Protein AF-A0A965YMS4-F1 (afdb_monomer_lite)

Secondary structure (DSSP, 8-state):
---PPPP---PPPEEEEEEEEEETTT--EEEEPPPEEEETT-EE-GGGG---BTTEEEEEE--EE--S-TTT-EEEEEEEE--SSSS-SS-GGGEEEEE----TT----S-SEEEEE----

Foldseek 3Di:
DDDDDDDDDDDFPKAWAKEFEAEPVPRHTPDIGDIDIDGQQDKAALVVVDDDDPQKAWDDWDIFGHHPDNVPRYTYTYIAGDDPPPNPSDHCVQWDWDADDDDDPDDDDDDRIDIDGDDDD

Structure (mmCIF, N/CA/C/O backbone):
data_AF-A0A965YMS4-F1
#
_entry.id   AF-A0A965YMS4-F1
#
loop_
_atom_site.group_PDB
_atom_site.id
_atom_site.type_symbol
_atom_site.label_atom_id
_atom_site.label_alt_id
_atom_site.label_comp_id
_atom_site.label_asym_id
_atom_site.label_entity_id
_atom_site.label_seq_id
_atom_site.pdbx_PDB_ins_code
_atom_site.Cartn_x
_atom_site.Cartn_y
_atom_site.Cartn_z
_atom_site.occupancy
_atom_site.B_iso_or_equiv
_atom_site.auth_seq_id
_atom_site.auth_comp_id
_atom_site.auth_asym_id
_atom_site.auth_atom_id
_atom_site.pdbx_PDB_model_num
ATOM 1 N N . MET A 1 1 ? -34.969 22.033 43.015 1.00 54.12 1 MET A N 1
ATOM 2 C CA . MET A 1 1 ? -34.935 21.339 41.708 1.00 54.12 1 MET A CA 1
ATOM 3 C C . MET A 1 1 ? -33.770 20.361 41.726 1.00 54.12 1 MET A C 1
ATOM 5 O O . MET A 1 1 ? -32.659 20.789 42.000 1.00 54.12 1 MET A O 1
ATOM 9 N N . CYS A 1 2 ? -34.013 19.062 41.540 1.00 59.59 2 CYS A N 1
ATOM 10 C CA . CYS A 1 2 ? -32.960 18.042 41.525 1.00 59.59 2 CYS A CA 1
ATOM 11 C C . CYS A 1 2 ? -32.555 17.776 40.070 1.00 59.59 2 CYS A C 1
ATOM 13 O O . CYS A 1 2 ? -33.411 17.455 39.248 1.00 59.59 2 CYS A O 1
ATOM 15 N N . ARG A 1 3 ? -31.270 17.937 39.743 1.00 59.44 3 ARG A N 1
ATOM 16 C CA . ARG A 1 3 ? -30.722 17.611 38.423 1.00 59.44 3 ARG A CA 1
ATOM 17 C C . ARG A 1 3 ? -30.258 16.159 38.464 1.00 59.44 3 ARG A C 1
ATOM 19 O O . ARG A 1 3 ? -29.310 15.844 39.174 1.00 59.44 3 ARG A O 1
ATOM 26 N N . LYS A 1 4 ? -30.938 15.278 37.733 1.00 70.38 4 LYS A N 1
ATOM 27 C CA . LYS A 1 4 ? -30.448 13.920 37.484 1.00 70.38 4 LYS A CA 1
ATOM 28 C C . LYS A 1 4 ? -29.585 13.964 36.229 1.00 70.38 4 LYS A C 1
ATOM 30 O O . LYS A 1 4 ? -30.070 14.342 35.168 1.00 70.38 4 LYS A O 1
ATOM 35 N N . SER A 1 5 ? -28.306 13.644 36.368 1.00 62.84 5 SER A N 1
ATOM 36 C CA . SER A 1 5 ? -27.411 13.409 35.239 1.00 62.84 5 SER A CA 1
ATOM 37 C C . SER A 1 5 ? -27.360 11.914 34.956 1.00 62.84 5 SER A C 1
ATOM 39 O O . SER A 1 5 ? -27.196 11.116 35.878 1.00 62.84 5 SER A O 1
ATOM 41 N N . PHE A 1 6 ? -27.489 11.551 33.687 1.00 67.00 6 PHE A N 1
ATOM 42 C CA . PHE A 1 6 ? -27.199 10.214 33.194 1.00 67.00 6 PHE A CA 1
ATOM 43 C C . PHE A 1 6 ? -25.854 10.295 32.481 1.00 67.00 6 PHE A C 1
ATOM 45 O O . PHE A 1 6 ? -25.690 11.112 31.577 1.00 67.00 6 PHE A O 1
ATOM 52 N N . THR A 1 7 ? -24.894 9.492 32.923 1.00 55.69 7 THR A N 1
ATOM 53 C CA . THR A 1 7 ? -23.608 9.340 32.243 1.00 55.69 7 THR A CA 1
ATOM 54 C C . THR A 1 7 ? -23.701 8.082 31.396 1.00 55.69 7 THR A C 1
ATOM 56 O O . THR A 1 7 ? -23.924 7.003 31.939 1.00 55.69 7 THR A O 1
ATOM 59 N N . ALA A 1 8 ? -23.566 8.223 30.081 1.00 53.25 8 ALA A N 1
ATOM 60 C CA . ALA A 1 8 ? -23.404 7.102 29.166 1.00 53.25 8 ALA A CA 1
ATOM 61 C C . ALA A 1 8 ? -21.934 7.045 28.740 1.00 53.25 8 ALA A C 1
ATOM 63 O O . ALA A 1 8 ? -21.382 8.051 28.296 1.00 53.25 8 ALA A O 1
ATOM 64 N N . SER A 1 9 ? -21.305 5.887 28.910 1.00 66.06 9 SER A N 1
ATOM 65 C CA . SER A 1 9 ? -19.984 5.573 28.370 1.00 66.06 9 SER A CA 1
ATOM 66 C C . SER A 1 9 ? -20.165 4.783 27.078 1.00 66.06 9 SER A C 1
ATOM 68 O O . SER A 1 9 ? -20.909 3.804 27.060 1.00 66.06 9 SER A O 1
ATOM 70 N N . PHE A 1 10 ? -19.503 5.210 26.010 1.00 61.62 10 PHE A N 1
ATOM 71 C CA . PHE A 1 10 ? -19.411 4.472 24.755 1.00 61.62 10 PHE A CA 1
ATOM 72 C C . PHE A 1 10 ? -17.963 4.019 24.573 1.00 61.62 10 PHE A C 1
ATOM 74 O O . PHE A 1 10 ? -17.040 4.818 24.728 1.00 61.62 10 PHE A O 1
ATOM 81 N N . GLU A 1 11 ? -17.772 2.739 24.276 1.00 69.06 11 GLU A N 1
ATOM 82 C CA . GLU A 1 11 ? -16.490 2.202 23.826 1.00 69.06 11 GLU A CA 1
ATOM 83 C C . GLU A 1 11 ? -16.493 2.201 22.297 1.00 69.06 11 GLU A C 1
ATOM 85 O O . GLU A 1 11 ? -17.510 1.889 21.672 1.00 69.06 11 GLU A O 1
ATOM 90 N N . ALA A 1 12 ? -15.379 2.608 21.686 1.00 72.38 12 ALA A N 1
ATOM 91 C CA . ALA A 1 12 ? -15.244 2.519 20.241 1.00 72.38 12 ALA A CA 1
ATOM 92 C C . ALA A 1 12 ? -15.283 1.038 19.845 1.00 72.38 12 ALA A C 1
ATOM 94 O O . ALA A 1 12 ? -14.568 0.226 20.432 1.00 72.38 12 ALA A O 1
ATOM 95 N N . ASN A 1 13 ? -16.122 0.685 18.869 1.00 79.50 13 ASN A N 1
ATOM 96 C CA . ASN A 1 13 ? -16.177 -0.690 18.384 1.00 79.50 13 ASN A CA 1
ATOM 97 C C . ASN A 1 13 ? -14.799 -1.066 17.835 1.00 79.50 13 ASN A C 1
ATOM 99 O O . ASN A 1 13 ? -14.330 -0.453 16.871 1.00 79.50 13 ASN A O 1
ATOM 103 N N . ALA A 1 14 ? -14.168 -2.060 18.463 1.00 87.25 14 ALA A N 1
ATOM 104 C CA . ALA A 1 14 ? -12.931 -2.645 17.974 1.00 87.25 14 ALA A CA 1
ATOM 105 C C . ALA A 1 14 ? -13.180 -3.213 16.574 1.00 87.25 14 ALA A C 1
ATOM 107 O O . ALA A 1 14 ? -14.166 -3.919 16.346 1.00 87.25 14 ALA A O 1
ATOM 108 N N . GLN A 1 15 ? -12.319 -2.851 15.635 1.00 92.56 15 GLN A N 1
ATOM 109 C CA . GLN A 1 15 ? -12.339 -3.306 14.250 1.00 92.56 15 GLN A CA 1
ATOM 110 C C . GLN A 1 15 ? -10.930 -3.743 13.873 1.00 92.56 15 GLN A C 1
ATOM 112 O O . GLN A 1 15 ? -9.965 -3.433 14.569 1.00 92.56 15 GLN A O 1
ATOM 117 N N . THR A 1 16 ? -10.805 -4.444 12.761 1.00 93.19 16 THR A N 1
ATOM 118 C CA . THR A 1 16 ? -9.511 -4.786 12.186 1.00 93.19 16 THR A CA 1
ATOM 119 C C . THR A 1 16 ? -9.452 -4.347 10.735 1.00 93.19 16 THR A C 1
ATOM 121 O O . THR A 1 16 ? -10.482 -4.143 10.087 1.00 93.19 16 THR A O 1
ATOM 124 N N . TYR A 1 17 ? -8.233 -4.168 10.239 1.00 94.56 17 TYR A N 1
ATOM 125 C CA . TYR A 1 17 ? -7.964 -3.962 8.824 1.00 94.56 17 TYR A CA 1
ATOM 126 C C . TYR A 1 17 ? -6.741 -4.770 8.397 1.00 94.56 17 TYR A C 1
ATOM 128 O O . TYR A 1 17 ? -5.886 -5.101 9.219 1.00 94.56 17 TYR A O 1
ATOM 136 N N . ILE A 1 18 ? -6.651 -5.083 7.110 1.00 95.25 18 ILE A N 1
ATOM 137 C CA . ILE A 1 18 ? -5.469 -5.702 6.502 1.00 95.25 18 ILE A CA 1
ATOM 138 C C . ILE A 1 18 ? -4.871 -4.764 5.460 1.00 95.25 18 ILE A C 1
ATOM 140 O O . ILE A 1 18 ? -5.550 -3.893 4.919 1.00 95.25 18 ILE A O 1
ATOM 144 N N . VAL A 1 19 ? -3.592 -4.961 5.160 1.00 95.94 19 VAL A N 1
ATOM 145 C CA . VAL A 1 19 ? -2.902 -4.248 4.081 1.00 95.94 19 VAL A CA 1
ATOM 146 C C . VAL A 1 19 ? -2.554 -5.251 2.993 1.00 95.94 19 VAL A C 1
ATOM 148 O O . VAL A 1 19 ? -1.933 -6.271 3.288 1.00 95.94 19 VAL A O 1
ATOM 151 N N . GLN A 1 20 ? -2.945 -4.974 1.754 1.00 95.81 20 GLN A N 1
ATOM 152 C CA . GLN A 1 20 ? -2.558 -5.743 0.576 1.00 95.81 20 GLN A CA 1
ATOM 153 C C . GLN A 1 20 ? -1.578 -4.938 -0.272 1.00 95.81 20 GLN A C 1
ATOM 155 O O . GLN A 1 20 ? -1.891 -3.837 -0.728 1.00 95.81 20 GLN A O 1
ATOM 160 N N . HIS A 1 21 ? -0.403 -5.513 -0.504 1.00 94.44 21 HIS A N 1
ATOM 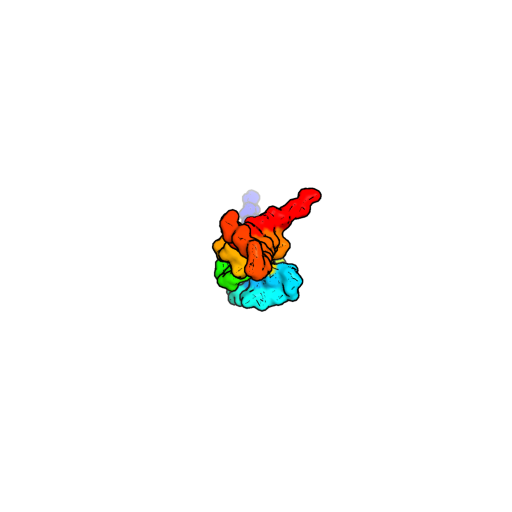161 C CA . HIS A 1 21 ? 0.607 -4.993 -1.416 1.00 94.44 21 HIS A CA 1
ATOM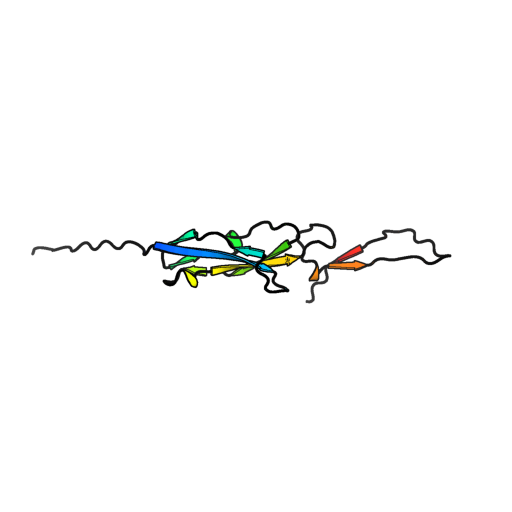 162 C C . HIS A 1 21 ? 0.401 -5.656 -2.777 1.00 94.44 21 HIS A C 1
ATOM 164 O O . HIS A 1 21 ? 0.433 -6.882 -2.878 1.00 94.44 21 HIS A O 1
ATOM 170 N N . ILE A 1 22 ? 0.140 -4.857 -3.807 1.00 94.38 22 ILE A N 1
ATOM 171 C CA . ILE A 1 22 ? -0.338 -5.302 -5.121 1.00 94.38 22 ILE A CA 1
ATOM 172 C C . ILE A 1 22 ? 0.585 -4.744 -6.210 1.00 94.38 22 ILE A C 1
ATOM 174 O O . ILE A 1 22 ? 1.033 -3.604 -6.126 1.00 94.38 22 ILE A O 1
ATOM 178 N N . ASP A 1 23 ? 0.866 -5.540 -7.235 1.00 92.50 23 ASP A N 1
ATOM 179 C CA . ASP A 1 23 ? 1.501 -5.089 -8.476 1.00 92.50 23 ASP A CA 1
ATOM 180 C C . ASP A 1 23 ? 0.456 -4.351 -9.335 1.00 92.50 23 ASP A C 1
ATOM 182 O O . ASP A 1 23 ? -0.557 -4.937 -9.707 1.00 92.50 23 ASP A O 1
ATOM 186 N N . GLU A 1 24 ? 0.672 -3.067 -9.634 1.00 89.31 24 GLU A N 1
ATOM 187 C CA . GLU A 1 24 ? -0.286 -2.230 -10.376 1.00 89.31 24 GLU A CA 1
ATOM 188 C C . GLU A 1 24 ? -0.498 -2.685 -11.826 1.00 89.31 24 GLU A C 1
ATOM 190 O O . GLU A 1 24 ? -1.573 -2.486 -12.387 1.00 89.31 24 GLU A O 1
ATOM 195 N N . ASP A 1 25 ? 0.518 -3.275 -12.455 1.00 85.12 25 ASP A N 1
ATOM 196 C CA . ASP A 1 25 ? 0.447 -3.649 -13.866 1.00 85.12 25 ASP A CA 1
ATOM 197 C C . ASP A 1 25 ? -0.252 -5.003 -14.064 1.00 85.12 25 ASP A C 1
ATOM 199 O O . ASP A 1 25 ? -0.805 -5.267 -15.135 1.00 85.12 25 ASP A O 1
ATOM 203 N N . THR A 1 26 ? -0.217 -5.878 -13.055 1.00 89.69 26 THR A N 1
ATOM 204 C CA . THR A 1 26 ? -0.767 -7.244 -13.134 1.00 89.69 26 THR A CA 1
ATOM 205 C C . THR A 1 26 ? -1.903 -7.534 -12.157 1.00 89.69 26 THR A C 1
ATOM 207 O O . THR A 1 26 ? -2.475 -8.624 -12.220 1.00 89.69 26 THR A O 1
ATOM 210 N N . ASP A 1 27 ? -2.213 -6.603 -11.252 1.00 90.19 27 ASP A N 1
ATOM 211 C CA . ASP A 1 27 ? -3.131 -6.778 -10.117 1.00 90.19 27 ASP A CA 1
ATOM 212 C C . ASP A 1 27 ? -2.780 -7.987 -9.222 1.00 90.19 27 ASP A C 1
ATOM 214 O O . ASP A 1 27 ? -3.611 -8.510 -8.474 1.00 90.19 27 ASP A O 1
ATOM 218 N N . ALA A 1 28 ? -1.533 -8.462 -9.286 1.00 92.38 28 ALA A N 1
ATOM 219 C CA . ALA A 1 28 ? -1.075 -9.595 -8.499 1.00 92.38 28 ALA A CA 1
ATOM 220 C C . ALA A 1 28 ? -0.801 -9.166 -7.053 1.00 92.38 28 ALA A C 1
ATOM 222 O O . ALA A 1 28 ? -0.086 -8.197 -6.803 1.00 92.38 28 ALA A O 1
ATOM 223 N N . VAL A 1 29 ? -1.321 -9.921 -6.084 1.00 93.56 29 VAL A N 1
ATOM 224 C CA . VAL A 1 29 ? -1.011 -9.700 -4.666 1.00 93.56 29 VAL A CA 1
ATOM 225 C C . VAL A 1 29 ? 0.418 -10.171 -4.391 1.00 93.56 29 VAL A C 1
ATOM 227 O O . VAL A 1 29 ? 0.717 -11.361 -4.480 1.00 93.56 29 VAL A O 1
ATOM 230 N N . LEU A 1 30 ? 1.292 -9.224 -4.058 1.00 92.00 30 LEU A N 1
ATOM 231 C CA . LEU A 1 30 ? 2.695 -9.446 -3.711 1.00 92.00 30 LEU A CA 1
ATOM 232 C C . LEU A 1 30 ? 2.835 -9.896 -2.258 1.00 92.00 30 LEU A C 1
ATOM 234 O O . LEU A 1 30 ? 3.547 -10.851 -1.954 1.00 92.00 30 LEU A O 1
ATOM 238 N N . GLU A 1 31 ? 2.143 -9.202 -1.358 1.00 92.75 31 GLU A N 1
ATOM 239 C CA . GLU A 1 31 ? 2.144 -9.490 0.071 1.00 92.75 31 GLU A CA 1
ATOM 240 C C . GLU A 1 31 ? 0.790 -9.106 0.677 1.00 92.75 31 GLU A C 1
ATOM 242 O O . GLU A 1 31 ? 0.083 -8.226 0.187 1.00 92.75 31 GLU A O 1
ATOM 247 N N . THR A 1 32 ? 0.398 -9.781 1.750 1.00 93.75 32 THR A N 1
ATOM 248 C CA . THR A 1 32 ? -0.741 -9.379 2.575 1.00 93.75 32 THR A CA 1
ATOM 249 C C . THR A 1 32 ? -0.294 -9.369 4.025 1.00 93.75 32 THR A C 1
ATOM 251 O O . THR A 1 32 ? 0.307 -10.331 4.501 1.00 93.75 32 THR A O 1
ATOM 254 N N . SER A 1 33 ? -0.559 -8.265 4.713 1.00 91.00 33 SER A N 1
ATOM 255 C CA . SER A 1 33 ? -0.254 -8.106 6.129 1.00 91.00 33 SER A CA 1
ATOM 256 C C . SER A 1 33 ? -1.237 -8.892 6.995 1.00 91.00 33 SER A C 1
ATOM 258 O O . SER A 1 33 ? -2.361 -9.184 6.583 1.00 91.00 33 SER A O 1
ATOM 260 N N . GLU A 1 34 ? -0.823 -9.203 8.220 1.00 92.19 34 GLU A N 1
ATOM 261 C CA . GLU A 1 34 ? -1.741 -9.706 9.237 1.00 92.19 34 GLU A CA 1
ATOM 262 C C . GLU A 1 34 ? -2.794 -8.645 9.595 1.00 92.19 34 GLU A C 1
ATOM 264 O O . GLU A 1 34 ? -2.609 -7.448 9.356 1.00 92.19 34 GLU A O 1
ATOM 269 N N . ALA A 1 35 ? -3.911 -9.091 10.172 1.00 92.25 35 ALA A N 1
ATOM 270 C CA . ALA A 1 35 ? -4.958 -8.195 10.644 1.00 92.25 35 ALA A CA 1
ATOM 271 C C . ALA A 1 35 ? -4.419 -7.277 11.748 1.00 92.25 35 ALA A C 1
ATOM 273 O O . ALA A 1 35 ? -3.867 -7.738 12.747 1.00 92.25 35 ALA A O 1
ATOM 274 N N . LYS A 1 36 ? -4.595 -5.971 11.558 1.00 92.38 36 LYS A N 1
ATOM 275 C CA . LYS A 1 36 ? -4.186 -4.925 12.491 1.00 92.38 36 LYS A CA 1
ATOM 276 C C . LYS A 1 36 ? -5.399 -4.398 13.234 1.00 92.38 36 LYS A C 1
ATOM 278 O O . LYS A 1 36 ? -6.410 -4.060 12.615 1.00 92.38 36 LYS A O 1
ATOM 283 N N . ASP A 1 37 ? -5.275 -4.300 14.550 1.00 92.62 37 ASP A N 1
ATOM 284 C CA . ASP A 1 37 ? -6.321 -3.751 15.404 1.00 92.62 37 ASP A CA 1
ATOM 285 C C . ASP A 1 37 ? -6.494 -2.247 15.172 1.00 92.62 37 ASP A C 1
ATOM 287 O O . ASP A 1 37 ? -5.534 -1.484 15.043 1.00 92.62 37 ASP A O 1
ATOM 291 N N . THR A 1 38 ? -7.748 -1.820 15.125 1.00 92.12 38 THR A N 1
ATOM 292 C CA . THR A 1 38 ? -8.158 -0.432 14.936 1.00 92.12 38 THR A CA 1
ATOM 293 C C . THR A 1 38 ? -9.552 -0.211 15.533 1.00 92.12 38 THR A C 1
ATOM 295 O O . THR A 1 38 ? -10.104 -1.059 16.239 1.00 92.12 38 THR A O 1
ATOM 298 N N . THR A 1 39 ? -10.143 0.952 15.281 1.00 91.12 39 THR A N 1
ATOM 299 C CA . THR A 1 39 ? -11.500 1.278 15.720 1.00 91.12 39 THR A CA 1
ATOM 300 C C . THR A 1 39 ? -12.330 1.827 14.574 1.00 91.12 39 THR A C 1
ATOM 302 O O . THR A 1 39 ? -11.805 2.460 13.656 1.00 91.12 39 THR A O 1
ATOM 305 N N . PHE A 1 40 ? -13.639 1.589 14.627 1.00 90.31 40 PHE A N 1
ATOM 306 C CA . PHE A 1 40 ? -14.577 2.109 13.634 1.00 90.31 40 PHE A CA 1
ATOM 307 C C . PHE A 1 40 ? -14.417 3.624 13.420 1.00 90.31 40 PHE A C 1
ATOM 309 O O . PHE A 1 40 ? -14.337 4.389 14.382 1.00 90.31 40 PHE A O 1
ATOM 316 N N . GLY A 1 41 ? -14.409 4.051 12.156 1.00 87.62 41 GLY A N 1
ATOM 317 C CA . GLY A 1 41 ? -14.263 5.454 11.766 1.00 87.62 41 GLY A CA 1
ATOM 318 C C . GLY A 1 41 ? -12.829 5.986 11.810 1.00 87.62 41 GLY A C 1
ATOM 319 O O . GLY A 1 41 ? -12.623 7.166 11.544 1.00 87.62 41 GLY A O 1
ATOM 320 N N . THR A 1 42 ? -11.841 5.145 12.127 1.00 92.00 42 THR A N 1
ATOM 321 C CA . THR A 1 42 ? -10.425 5.511 11.988 1.00 92.00 42 THR A CA 1
ATOM 322 C C . THR A 1 42 ? -10.074 5.652 10.510 1.00 92.00 42 THR A C 1
ATOM 324 O O . THR A 1 42 ? -10.426 4.792 9.705 1.00 92.00 42 THR A O 1
ATOM 327 N N . GLU A 1 43 ? -9.361 6.715 10.154 1.00 93.75 43 GLU A N 1
ATOM 328 C CA . GLU A 1 43 ? -8.768 6.872 8.828 1.00 93.75 43 GLU A CA 1
ATOM 329 C C . GLU A 1 43 ? -7.345 6.310 8.840 1.00 93.75 43 GLU A C 1
ATOM 331 O O . GLU A 1 43 ? -6.511 6.703 9.657 1.00 93.75 43 GLU A O 1
ATOM 336 N N . ILE A 1 44 ? -7.078 5.365 7.944 1.00 93.31 44 ILE A N 1
ATOM 337 C CA . ILE A 1 44 ? -5.770 4.759 7.730 1.00 93.31 44 ILE A CA 1
ATOM 338 C C . ILE A 1 44 ? -5.209 5.308 6.426 1.00 93.31 44 ILE A C 1
ATOM 340 O O . ILE A 1 44 ? -5.794 5.119 5.360 1.00 93.31 44 ILE A O 1
ATOM 344 N N . THR A 1 45 ? -4.061 5.974 6.508 1.00 93.81 45 THR A N 1
ATOM 345 C CA . THR A 1 45 ? -3.367 6.479 5.325 1.00 93.81 45 THR A CA 1
ATOM 346 C C . THR A 1 45 ? -2.616 5.338 4.642 1.00 93.81 45 THR A C 1
ATOM 348 O O . THR A 1 45 ? -1.692 4.760 5.211 1.00 93.81 45 THR A O 1
ATOM 351 N N . GLY A 1 46 ? -2.948 5.019 3.394 1.00 90.69 46 GLY A N 1
ATOM 352 C CA . GLY A 1 46 ? -2.316 3.903 2.689 1.00 90.69 46 GLY A CA 1
ATOM 353 C C . GLY A 1 46 ? -0.817 4.118 2.463 1.00 90.69 46 GLY A C 1
ATOM 354 O O . GLY A 1 46 ? -0.022 3.180 2.499 1.00 90.69 46 GLY A O 1
ATOM 355 N N . THR A 1 47 ? -0.393 5.374 2.296 1.00 89.69 47 THR A N 1
ATOM 356 C CA . THR A 1 47 ? 1.022 5.718 2.074 1.00 89.69 47 THR A CA 1
ATOM 357 C C . THR A 1 47 ? 1.913 5.468 3.294 1.00 89.69 47 THR A C 1
ATOM 359 O O . THR A 1 47 ? 3.113 5.243 3.119 1.00 89.69 47 THR A O 1
ATOM 362 N N . SER A 1 48 ? 1.362 5.460 4.517 1.00 91.06 48 SER A N 1
ATOM 363 C CA . SER A 1 48 ? 2.120 5.081 5.720 1.00 91.06 48 SER A CA 1
ATOM 364 C C . SER A 1 48 ? 2.300 3.571 5.856 1.00 91.06 48 SER A C 1
ATOM 366 O O . SER A 1 48 ? 3.231 3.130 6.522 1.00 91.06 48 SER A O 1
ATOM 368 N N . GLU A 1 49 ? 1.466 2.785 5.174 1.00 91.12 49 GLU A N 1
ATOM 369 C CA . GLU A 1 49 ? 1.516 1.319 5.150 1.00 91.12 49 GLU A CA 1
ATOM 370 C C . GLU A 1 49 ? 2.453 0.766 4.062 1.00 91.12 49 GLU A C 1
ATOM 372 O O . GLU A 1 49 ? 2.542 -0.448 3.832 1.00 91.12 49 GLU A O 1
ATOM 377 N N . LYS A 1 50 ? 3.189 1.659 3.388 1.00 90.50 50 LYS A N 1
ATOM 378 C CA . LYS A 1 50 ? 4.182 1.273 2.393 1.00 90.50 50 LYS A CA 1
ATOM 379 C C . LYS A 1 50 ? 5.270 0.406 3.022 1.00 90.50 50 LYS A C 1
ATOM 381 O O . LYS A 1 50 ? 5.841 0.712 4.068 1.00 90.50 50 LYS A O 1
ATOM 386 N N . LYS A 1 51 ? 5.607 -0.659 2.311 1.00 88.94 51 LYS A N 1
ATOM 387 C CA . LYS A 1 51 ? 6.739 -1.534 2.592 1.00 88.94 51 LYS A CA 1
ATOM 388 C C . LYS A 1 51 ? 7.763 -1.441 1.468 1.00 88.94 51 LYS A C 1
ATOM 390 O O . LYS A 1 51 ? 7.399 -1.175 0.324 1.00 88.94 51 LYS A O 1
ATOM 395 N N . ASN A 1 52 ? 9.032 -1.650 1.799 1.00 87.25 52 ASN A N 1
ATOM 396 C CA . ASN A 1 52 ? 10.064 -1.852 0.790 1.00 87.25 52 ASN A CA 1
ATOM 397 C C . ASN A 1 52 ? 9.998 -3.313 0.315 1.00 87.25 52 ASN A C 1
ATOM 399 O O . ASN A 1 52 ? 10.163 -4.225 1.131 1.00 87.25 52 ASN A O 1
ATOM 403 N N . ILE A 1 53 ? 9.710 -3.517 -0.970 1.00 87.44 53 ILE A N 1
ATOM 404 C CA . ILE A 1 53 ? 9.601 -4.829 -1.610 1.00 87.44 53 ILE A CA 1
ATOM 405 C C . ILE A 1 53 ? 10.721 -4.915 -2.644 1.00 87.44 53 ILE A C 1
ATOM 407 O O . ILE A 1 53 ? 10.833 -4.069 -3.522 1.00 87.44 53 ILE A O 1
ATOM 411 N N . ASN A 1 54 ? 11.570 -5.935 -2.537 1.00 85.94 54 ASN A N 1
ATOM 412 C CA . ASN A 1 54 ? 12.730 -6.063 -3.414 1.00 85.94 54 ASN A CA 1
ATOM 413 C C . ASN A 1 54 ? 12.313 -6.223 -4.889 1.00 85.94 54 ASN A C 1
ATOM 415 O O . ASN A 1 54 ? 11.543 -7.132 -5.198 1.00 85.94 54 ASN A O 1
ATOM 419 N N . GLY A 1 55 ? 12.855 -5.380 -5.775 1.00 84.31 55 GLY A N 1
ATOM 420 C CA . GLY A 1 55 ? 12.524 -5.348 -7.208 1.00 84.31 55 GLY A CA 1
ATOM 421 C C . GLY A 1 55 ? 11.254 -4.562 -7.552 1.00 84.31 55 GLY A C 1
ATOM 422 O O . GLY A 1 55 ? 10.784 -4.633 -8.685 1.00 84.31 55 GLY A O 1
ATOM 423 N N . TYR A 1 56 ? 10.681 -3.835 -6.587 1.00 88.81 56 TYR A N 1
ATOM 424 C CA . TYR A 1 56 ? 9.476 -3.035 -6.767 1.00 88.81 56 TYR A CA 1
ATOM 425 C C . TYR A 1 56 ? 9.624 -1.652 -6.129 1.00 88.81 56 TYR A C 1
ATOM 427 O O . TYR A 1 56 ? 10.103 -1.523 -5.004 1.00 88.81 56 TYR A O 1
ATOM 435 N N . THR A 1 57 ? 9.106 -0.632 -6.804 1.00 88.62 57 THR A N 1
ATOM 436 C CA . THR A 1 57 ? 8.981 0.731 -6.282 1.00 88.62 57 THR A CA 1
ATOM 437 C C . THR A 1 57 ? 7.521 1.078 -6.000 1.00 88.62 57 THR A C 1
ATOM 439 O O . THR A 1 57 ? 6.590 0.555 -6.621 1.00 88.62 57 THR A O 1
ATOM 442 N N . PHE A 1 58 ? 7.313 1.946 -5.016 1.00 89.75 58 PHE A N 1
ATOM 443 C CA . PHE A 1 58 ? 5.993 2.414 -4.615 1.00 89.75 58 PHE A CA 1
ATOM 444 C C . PHE A 1 58 ? 5.416 3.363 -5.669 1.00 89.75 58 PHE A C 1
ATOM 446 O O . PHE A 1 58 ? 6.052 4.354 -6.024 1.00 89.75 58 PHE A O 1
ATOM 453 N N . VAL A 1 59 ? 4.178 3.112 -6.097 1.00 88.94 59 VAL A N 1
ATOM 454 C CA . VAL A 1 59 ? 3.472 3.996 -7.034 1.00 88.94 59 VAL A CA 1
ATOM 455 C C . VAL A 1 59 ? 2.434 4.836 -6.305 1.00 88.94 59 VAL A C 1
ATOM 457 O O . VAL A 1 59 ? 2.468 6.066 -6.344 1.00 88.94 59 VAL A O 1
ATOM 460 N N . ARG A 1 60 ? 1.482 4.167 -5.650 1.00 90.38 60 ARG A N 1
ATOM 461 C CA . ARG A 1 60 ? 0.345 4.803 -4.979 1.00 90.38 60 ARG A CA 1
ATOM 462 C C . ARG A 1 60 ? -0.231 3.895 -3.906 1.00 90.38 60 ARG A C 1
ATOM 464 O O . ARG A 1 60 ? -0.001 2.693 -3.900 1.00 90.38 60 ARG A O 1
ATOM 471 N N . ALA A 1 61 ? -1.022 4.465 -3.014 1.00 93.00 61 ALA A N 1
ATOM 472 C CA . ALA A 1 61 ? -1.827 3.706 -2.072 1.00 93.00 61 ALA A CA 1
ATOM 473 C C . ALA A 1 61 ? -3.203 4.345 -1.934 1.00 93.00 61 ALA A C 1
ATOM 475 O O . ALA A 1 61 ? -3.373 5.531 -2.219 1.00 93.00 61 ALA A O 1
ATOM 476 N N . GLU A 1 62 ? -4.162 3.543 -1.499 1.00 92.31 62 GLU A N 1
ATOM 477 C CA . GLU A 1 62 ? -5.510 3.986 -1.174 1.00 92.31 62 GLU A CA 1
ATOM 478 C C . GLU A 1 62 ? -5.636 4.188 0.336 1.00 92.31 62 GLU A C 1
ATOM 480 O O . GLU A 1 62 ? -5.216 3.339 1.125 1.00 92.31 62 GLU A O 1
ATOM 485 N N . ASP A 1 63 ? -6.216 5.318 0.729 1.00 92.69 63 ASP A N 1
ATOM 486 C CA . ASP A 1 63 ? -6.591 5.566 2.116 1.00 92.69 63 ASP A CA 1
ATOM 487 C C . ASP A 1 63 ? -7.893 4.823 2.434 1.00 92.69 63 ASP A C 1
ATOM 489 O O . ASP A 1 63 ? -8.788 4.713 1.592 1.00 92.69 63 ASP A O 1
ATOM 493 N N . LEU A 1 64 ? -8.006 4.317 3.660 1.00 93.31 64 LEU A N 1
ATOM 494 C CA . LEU A 1 64 ? -9.152 3.537 4.116 1.00 93.31 64 LEU A CA 1
ATOM 495 C C . LEU A 1 64 ? -9.798 4.211 5.322 1.00 93.31 64 LEU A C 1
ATOM 497 O O . LEU A 1 64 ? -9.151 4.427 6.344 1.00 93.31 64 LEU A O 1
ATOM 501 N N . THR A 1 65 ? -11.105 4.445 5.254 1.00 93.38 65 THR A N 1
ATOM 502 C CA . THR A 1 65 ? -11.911 4.715 6.448 1.00 93.38 65 THR A CA 1
ATOM 503 C C . THR A 1 65 ? -12.471 3.397 6.967 1.00 93.38 65 THR A C 1
ATOM 505 O O . THR A 1 65 ? -13.231 2.727 6.271 1.00 93.38 65 THR A O 1
ATOM 508 N N . VAL A 1 66 ? -12.101 3.026 8.191 1.00 92.06 66 VAL A N 1
ATOM 509 C CA . VAL A 1 66 ? -12.482 1.753 8.813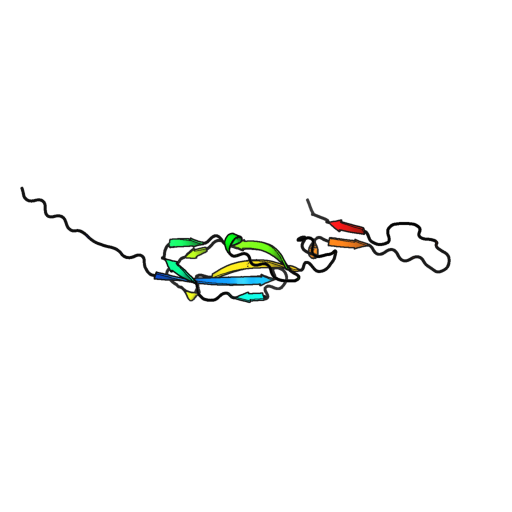 1.00 92.06 66 VAL A CA 1
ATOM 510 C C . VAL A 1 66 ? -14.000 1.676 8.981 1.00 92.06 66 VAL A C 1
ATOM 512 O O . VAL A 1 66 ? -14.595 2.409 9.779 1.00 92.06 66 VAL A O 1
ATOM 515 N N . GLY A 1 67 ? -14.617 0.762 8.238 1.00 89.69 67 GLY A N 1
ATOM 516 C CA . GLY A 1 67 ? -16.032 0.435 8.322 1.00 89.69 67 GLY A CA 1
ATOM 517 C C . GLY A 1 67 ? -16.338 -0.577 9.425 1.00 89.69 67 GLY A C 1
ATOM 518 O O . GLY A 1 67 ? -15.487 -0.934 10.235 1.00 89.69 67 GLY A O 1
ATOM 519 N N . THR A 1 68 ? -17.588 -1.039 9.464 1.00 87.94 68 THR A N 1
ATOM 520 C CA . THR A 1 68 ? -18.045 -2.075 10.409 1.00 87.94 68 THR A CA 1
ATOM 521 C C . THR A 1 68 ? -17.774 -3.502 9.934 1.00 87.94 68 THR A C 1
ATOM 523 O O . THR A 1 68 ? -18.024 -4.443 10.685 1.00 87.94 68 THR A O 1
ATOM 526 N N . ASN A 1 69 ? -17.368 -3.676 8.671 1.00 88.81 69 ASN A N 1
ATOM 527 C CA . ASN A 1 69 ? -17.034 -4.976 8.105 1.00 88.81 69 ASN A CA 1
ATOM 528 C C . ASN A 1 69 ? -15.511 -5.128 8.006 1.00 88.81 69 ASN A C 1
ATOM 530 O O . ASN A 1 69 ? -14.881 -4.559 7.118 1.00 88.81 69 ASN A O 1
ATOM 534 N N . ASN A 1 70 ? -14.939 -5.930 8.903 1.00 88.06 70 ASN A N 1
ATOM 535 C CA . ASN A 1 70 ? -13.501 -6.196 8.939 1.00 88.06 70 ASN A CA 1
ATOM 536 C C . ASN A 1 70 ? -12.971 -6.825 7.641 1.00 88.06 70 ASN A C 1
ATOM 538 O O . ASN A 1 70 ? -11.840 -6.544 7.260 1.00 88.06 70 ASN A O 1
ATOM 542 N N . ASP A 1 71 ? -13.783 -7.623 6.940 1.00 88.31 71 ASP A N 1
ATOM 543 C CA . ASP A 1 71 ? -13.366 -8.282 5.694 1.00 88.31 71 ASP A CA 1
ATOM 544 C C . ASP A 1 71 ? -13.258 -7.293 4.519 1.00 88.31 71 ASP A C 1
ATOM 546 O O . ASP A 1 71 ? -12.577 -7.564 3.532 1.00 88.31 71 ASP A O 1
ATOM 550 N N . GLU A 1 72 ? -13.917 -6.136 4.622 1.00 89.94 72 GLU A N 1
ATOM 551 C CA . GLU A 1 72 ? -13.864 -5.055 3.629 1.00 89.94 72 GLU A CA 1
ATOM 552 C C . GLU A 1 72 ? -12.836 -3.975 3.991 1.00 89.94 72 GLU A C 1
ATOM 554 O O . GLU A 1 72 ? -12.474 -3.156 3.145 1.00 89.94 72 GLU A O 1
ATOM 559 N N . ASN A 1 73 ? -12.325 -3.985 5.226 1.00 92.56 73 ASN A N 1
ATOM 560 C CA . ASN A 1 73 ? -11.311 -3.052 5.700 1.00 92.56 73 ASN A CA 1
ATOM 561 C C . ASN A 1 73 ? -9.927 -3.441 5.148 1.00 92.56 73 ASN A C 1
ATOM 563 O O . ASN A 1 73 ? -9.065 -3.959 5.861 1.00 92.56 73 ASN A O 1
ATOM 567 N N . ILE A 1 74 ? -9.718 -3.199 3.854 1.00 94.44 74 ILE A N 1
ATOM 568 C CA . ILE A 1 74 ? -8.494 -3.549 3.131 1.00 94.44 74 ILE A CA 1
ATOM 569 C C . ILE A 1 74 ? -7.831 -2.279 2.604 1.00 94.44 74 ILE A C 1
ATOM 571 O O . ILE A 1 74 ? -8.356 -1.609 1.718 1.00 94.44 74 ILE A O 1
ATOM 575 N N . VAL A 1 75 ? -6.639 -1.976 3.111 1.00 95.50 75 VAL A N 1
ATOM 576 C CA . VAL A 1 75 ? -5.766 -0.934 2.562 1.00 95.50 75 VAL A CA 1
ATOM 577 C C . VAL A 1 75 ? -4.996 -1.523 1.389 1.00 95.50 75 VAL A C 1
ATOM 579 O O . VAL A 1 75 ? -4.278 -2.509 1.559 1.00 95.50 75 VAL A O 1
ATOM 582 N N . LYS A 1 76 ? -5.108 -0.921 0.205 1.00 94.19 76 LYS A N 1
ATOM 583 C CA . LYS A 1 76 ? -4.368 -1.357 -0.985 1.00 94.19 76 LYS A CA 1
ATOM 584 C C . LYS A 1 76 ? -3.175 -0.450 -1.243 1.00 94.19 76 LYS A C 1
ATOM 586 O O . LYS A 1 76 ? -3.316 0.769 -1.335 1.00 94.19 76 LYS A O 1
ATOM 591 N N . VAL A 1 77 ? -2.003 -1.056 -1.388 1.00 95.81 77 VAL A N 1
ATOM 592 C CA . VAL A 1 77 ? -0.743 -0.375 -1.691 1.00 95.81 77 VAL A CA 1
ATOM 593 C C . VAL A 1 77 ? -0.206 -0.938 -3.000 1.00 95.81 77 VAL A C 1
ATOM 595 O O . VAL A 1 77 ? 0.048 -2.135 -3.096 1.00 95.81 77 VAL A O 1
ATOM 598 N N . TYR A 1 78 ? -0.041 -0.081 -4.001 1.00 92.62 78 TYR A N 1
ATOM 599 C CA . TYR A 1 78 ? 0.314 -0.460 -5.363 1.00 92.62 78 TYR A CA 1
ATOM 600 C C . TYR A 1 78 ? 1.785 -0.182 -5.672 1.00 92.62 78 TYR A C 1
ATOM 602 O O . TYR A 1 78 ? 2.328 0.881 -5.342 1.00 92.62 78 TYR A O 1
ATOM 610 N N . TYR A 1 79 ? 2.401 -1.142 -6.352 1.00 91.81 79 TYR A N 1
ATOM 611 C CA . TYR A 1 79 ? 3.812 -1.168 -6.702 1.00 91.81 79 TYR A CA 1
ATOM 612 C C . TYR A 1 79 ? 4.014 -1.455 -8.183 1.00 91.81 79 TYR A C 1
ATOM 614 O O . TYR A 1 79 ? 3.228 -2.174 -8.793 1.00 91.81 79 TYR A O 1
ATOM 622 N N . SER A 1 80 ? 5.125 -0.977 -8.726 1.00 88.56 80 SER A N 1
ATOM 623 C CA . SER A 1 80 ? 5.594 -1.332 -10.065 1.00 88.56 80 SER A CA 1
ATOM 624 C C . SER A 1 80 ? 7.006 -1.882 -9.990 1.00 88.56 80 SER A C 1
ATOM 626 O O . SER A 1 80 ? 7.760 -1.539 -9.083 1.00 88.56 80 SER A O 1
ATOM 628 N N . LYS A 1 81 ? 7.372 -2.734 -10.945 1.00 86.44 81 LYS A N 1
ATOM 629 C CA . LYS A 1 81 ? 8.714 -3.322 -11.002 1.00 86.44 81 LYS A CA 1
ATOM 630 C C . LYS A 1 81 ? 9.778 -2.254 -11.240 1.00 86.44 81 LYS A C 1
ATOM 632 O O . LYS A 1 81 ? 9.570 -1.351 -12.048 1.00 86.44 81 LYS A O 1
AT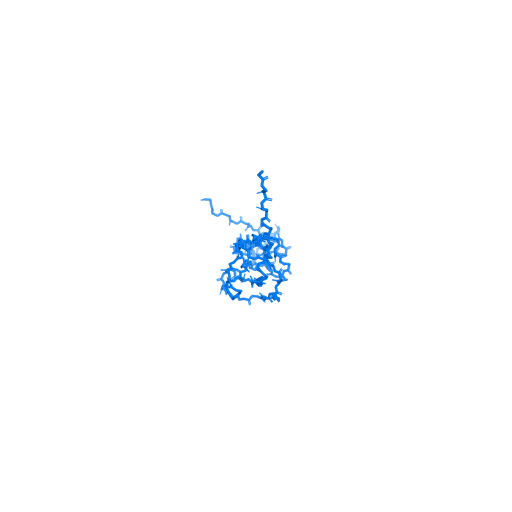OM 637 N N . ASP A 1 82 ? 10.885 -2.398 -10.529 1.00 81.75 82 ASP A N 1
ATOM 638 C CA . ASP A 1 82 ? 12.080 -1.555 -10.589 1.00 81.75 82 ASP A CA 1
ATOM 639 C C . ASP A 1 82 ? 13.316 -2.472 -10.589 1.00 81.75 82 ASP A C 1
ATOM 641 O O . ASP A 1 82 ? 13.984 -2.692 -9.574 1.00 81.75 82 ASP A O 1
ATOM 645 N N . GLU A 1 83 ? 13.537 -3.141 -11.721 1.00 72.25 83 GLU A N 1
ATOM 646 C CA . GLU A 1 83 ? 14.673 -4.048 -11.933 1.00 72.25 83 GLU A CA 1
ATOM 647 C C . GLU A 1 83 ? 15.562 -3.589 -13.104 1.00 72.25 83 GLU A C 1
ATOM 649 O O . GLU A 1 83 ? 16.734 -3.979 -13.188 1.00 72.25 83 GLU A O 1
ATOM 654 N N . LYS A 1 84 ? 15.038 -2.774 -14.030 1.00 63.97 84 LYS A N 1
ATOM 655 C CA . LYS A 1 84 ? 15.704 -2.360 -15.270 1.00 63.97 84 LYS A CA 1
ATOM 656 C C . LYS A 1 84 ? 16.187 -0.918 -15.185 1.00 63.97 84 LYS A C 1
ATOM 658 O O . LYS A 1 84 ? 15.413 0.009 -15.335 1.00 63.97 84 LYS A O 1
ATOM 663 N N . GLY A 1 85 ? 17.507 -0.750 -15.128 1.00 59.78 85 GLY A N 1
ATOM 664 C CA . GLY A 1 85 ? 18.156 0.567 -15.018 1.00 59.78 85 GLY A CA 1
ATOM 665 C C . GLY A 1 85 ? 18.977 0.722 -13.737 1.00 59.78 85 GLY A C 1
ATOM 666 O O . GLY A 1 85 ? 19.839 1.594 -13.663 1.00 59.78 85 GLY A O 1
ATOM 667 N N . GLY A 1 86 ? 18.808 -0.217 -12.801 1.00 62.12 86 GLY A N 1
ATOM 668 C CA . GLY A 1 86 ? 19.293 -0.136 -11.424 1.00 62.12 86 GLY A CA 1
ATOM 669 C C . GLY A 1 86 ? 18.102 0.072 -10.490 1.00 62.12 86 GLY A C 1
ATOM 670 O O . GLY A 1 86 ? 17.055 0.482 -10.956 1.00 62.12 86 GLY A O 1
ATOM 671 N N . SER A 1 87 ? 18.241 -0.245 -9.201 1.00 60.25 87 SER A N 1
ATOM 672 C CA . SER A 1 87 ? 17.211 0.044 -8.189 1.00 60.25 87 SER A CA 1
ATOM 673 C C . SER A 1 87 ? 17.218 1.546 -7.891 1.00 60.25 87 SER A C 1
ATOM 675 O O . SER A 1 87 ? 17.883 1.984 -6.948 1.00 60.25 87 SER A O 1
ATOM 677 N N . ASP A 1 88 ? 16.613 2.338 -8.771 1.00 65.25 88 ASP A N 1
ATOM 678 C CA . ASP A 1 88 ? 16.621 3.803 -8.721 1.00 65.25 88 ASP A CA 1
ATOM 679 C C . ASP A 1 88 ? 15.278 4.399 -8.276 1.00 65.25 88 ASP A C 1
ATOM 681 O O . ASP A 1 88 ? 15.081 5.613 -8.360 1.00 65.25 88 ASP A O 1
ATOM 685 N N . ASP A 1 89 ? 14.388 3.557 -7.741 1.00 69.25 89 ASP A N 1
ATOM 686 C CA . ASP A 1 89 ? 13.036 3.885 -7.297 1.00 69.25 89 ASP A CA 1
ATOM 687 C C . ASP A 1 89 ? 12.131 4.396 -8.441 1.00 69.25 89 ASP A C 1
ATOM 689 O O . ASP A 1 89 ? 11.025 4.886 -8.176 1.00 69.25 89 ASP A O 1
ATOM 693 N N . ILE A 1 90 ? 12.542 4.267 -9.711 1.00 68.81 90 ILE A N 1
ATOM 694 C CA . ILE A 1 90 ? 11.760 4.680 -10.882 1.00 68.81 90 ILE A CA 1
ATOM 695 C C . ILE A 1 90 ? 11.109 3.441 -11.508 1.00 68.81 90 ILE A C 1
ATOM 697 O O . ILE A 1 90 ? 11.814 2.546 -11.960 1.00 68.81 90 ILE A O 1
ATOM 701 N N . PRO A 1 91 ? 9.769 3.385 -11.645 1.00 74.94 91 PRO A N 1
ATOM 702 C CA . PRO A 1 91 ? 9.125 2.243 -12.286 1.00 74.94 91 PRO A CA 1
ATOM 703 C C . PRO A 1 91 ? 9.689 1.969 -13.688 1.00 74.94 91 PRO A C 1
ATOM 705 O O . PRO A 1 91 ? 9.703 2.868 -14.537 1.00 74.94 91 PRO A O 1
ATOM 708 N N . ASP A 1 92 ? 10.054 0.714 -13.963 1.00 66.44 92 ASP A N 1
ATOM 709 C CA . ASP A 1 92 ? 10.643 0.253 -15.231 1.00 66.44 92 ASP A CA 1
ATOM 710 C C . ASP A 1 92 ? 9.821 0.677 -16.455 1.00 66.44 92 ASP A C 1
ATOM 712 O O . ASP A 1 92 ? 10.358 0.915 -17.535 1.00 66.44 92 ASP A O 1
ATOM 716 N N . LYS A 1 93 ? 8.496 0.778 -16.300 1.00 67.44 93 LYS A N 1
ATOM 717 C CA . LYS A 1 93 ? 7.557 1.200 -17.350 1.00 67.44 93 LYS A CA 1
ATOM 718 C C . LYS A 1 93 ? 7.899 2.568 -17.944 1.00 67.44 93 LYS A C 1
ATOM 720 O O . LYS A 1 93 ? 7.592 2.816 -19.108 1.00 67.44 93 LYS A O 1
ATOM 725 N N . TYR A 1 94 ? 8.537 3.434 -17.162 1.00 65.88 94 TYR A N 1
ATOM 726 C CA . TYR A 1 94 ? 8.965 4.760 -17.597 1.00 65.88 94 TYR A CA 1
ATOM 727 C C . TYR A 1 94 ? 10.428 4.799 -18.044 1.00 65.88 94 TYR A C 1
ATOM 729 O O . TYR A 1 94 ? 10.874 5.845 -18.516 1.00 65.88 94 TYR A O 1
ATOM 737 N N . GLN A 1 95 ? 11.171 3.691 -17.933 1.00 59.41 95 GLN A N 1
ATOM 738 C CA . GLN A 1 95 ? 12.582 3.602 -18.295 1.00 59.41 95 GLN A CA 1
ATOM 739 C C . GLN A 1 95 ? 12.767 2.956 -19.675 1.00 59.41 95 GLN A C 1
ATOM 741 O O . GLN A 1 95 ? 12.377 1.816 -19.923 1.00 59.41 95 GLN A O 1
ATOM 746 N N . VAL A 1 96 ? 13.423 3.672 -20.593 1.00 57.31 96 VAL A N 1
ATOM 747 C CA . VAL A 1 96 ? 13.855 3.118 -21.885 1.00 57.31 96 VAL A CA 1
ATOM 748 C C . VAL A 1 96 ? 15.373 2.966 -21.879 1.00 57.31 96 VAL A C 1
ATOM 750 O O . VAL A 1 96 ? 16.103 3.951 -21.752 1.00 57.31 96 VAL A O 1
ATOM 753 N N . THR A 1 97 ? 15.857 1.732 -22.039 1.00 54.81 97 THR A N 1
ATOM 754 C CA . THR A 1 97 ? 17.285 1.430 -22.207 1.00 54.81 97 THR A CA 1
ATOM 755 C C . THR A 1 97 ? 17.632 1.366 -23.692 1.00 54.81 97 THR A C 1
ATOM 757 O O . THR A 1 97 ? 17.141 0.497 -24.413 1.00 54.81 97 THR A O 1
ATOM 760 N N . PHE A 1 98 ? 18.511 2.251 -24.160 1.00 54.78 98 PHE A N 1
ATOM 761 C CA . PHE A 1 98 ? 19.055 2.174 -25.517 1.00 54.78 98 PHE A CA 1
ATOM 762 C C . PHE A 1 98 ? 20.394 1.428 -25.502 1.00 54.78 98 PHE A C 1
ATOM 764 O O . PHE A 1 98 ? 21.343 1.862 -24.849 1.00 54.78 98 PHE A O 1
ATOM 771 N N . THR A 1 99 ? 20.487 0.313 -26.235 1.00 48.19 99 THR A N 1
ATOM 772 C CA . THR A 1 99 ? 21.737 -0.442 -26.427 1.00 48.19 99 THR A CA 1
ATOM 773 C C . THR A 1 99 ? 22.243 -0.245 -27.851 1.00 48.19 99 THR A C 1
ATOM 775 O O . THR A 1 99 ? 21.591 -0.655 -28.811 1.00 48.19 99 THR A O 1
ATOM 778 N N . TYR A 1 100 ? 23.423 0.357 -27.998 1.00 46.53 100 TYR A N 1
ATOM 779 C CA . TYR A 1 100 ? 24.075 0.525 -29.297 1.00 46.53 100 TYR A CA 1
ATOM 780 C C . TYR A 1 100 ? 25.133 -0.568 -29.496 1.00 46.53 100 TYR A C 1
ATOM 782 O O . TYR A 1 100 ? 26.105 -0.641 -28.749 1.00 46.53 100 TYR A O 1
ATOM 790 N N . ALA A 1 101 ? 24.962 -1.410 -30.519 1.00 52.28 101 ALA A N 1
ATOM 791 C CA . ALA A 1 101 ? 25.949 -2.412 -30.926 1.00 52.28 101 ALA A CA 1
ATOM 792 C C . ALA A 1 101 ? 26.569 -2.028 -32.279 1.00 52.28 101 ALA A C 1
ATOM 794 O O . ALA A 1 101 ? 25.854 -1.824 -33.261 1.00 52.28 101 ALA A O 1
ATOM 795 N N . ALA A 1 102 ? 27.899 -1.931 -32.342 1.00 50.91 102 ALA A N 1
ATOM 796 C CA . ALA A 1 102 ? 28.620 -1.692 -33.593 1.00 50.91 102 ALA A CA 1
ATOM 797 C C . ALA A 1 102 ? 28.838 -3.003 -34.368 1.00 50.91 102 ALA A C 1
ATOM 799 O O . ALA A 1 102 ? 29.223 -4.015 -33.785 1.00 50.91 102 ALA A O 1
ATOM 800 N N . GLY A 1 103 ? 28.634 -2.981 -35.689 1.00 53.44 103 GLY A N 1
ATOM 801 C CA . GLY A 1 103 ? 28.990 -4.086 -36.590 1.00 53.44 103 GLY A CA 1
ATOM 802 C C . GLY A 1 103 ? 30.486 -4.137 -36.948 1.00 53.44 103 GLY A C 1
ATOM 803 O O . GLY A 1 103 ? 31.258 -3.261 -36.570 1.00 53.44 103 GLY A O 1
ATOM 804 N N . ALA A 1 104 ? 30.878 -5.142 -37.745 1.00 46.56 104 ALA A N 1
ATOM 805 C CA . ALA A 1 104 ? 32.252 -5.628 -37.979 1.00 46.56 104 ALA A CA 1
ATOM 806 C C . ALA A 1 104 ? 33.338 -4.620 -38.438 1.00 46.56 104 ALA A C 1
ATOM 808 O O . ALA A 1 104 ? 34.504 -4.994 -38.482 1.00 46.56 104 ALA A O 1
ATOM 809 N N . ASN A 1 105 ? 33.001 -3.366 -38.759 1.00 52.97 105 ASN A N 1
ATOM 810 C CA . ASN A 1 105 ? 33.964 -2.310 -39.120 1.00 52.97 105 ASN A CA 1
ATOM 811 C C . ASN A 1 105 ? 33.683 -0.959 -38.422 1.00 52.97 105 ASN A C 1
ATOM 813 O O . ASN A 1 105 ? 34.219 0.070 -38.829 1.00 52.97 105 ASN A O 1
ATOM 817 N N . GLY A 1 106 ? 32.814 -0.931 -37.407 1.00 50.62 106 GLY A N 1
ATOM 818 C CA . GLY A 1 106 ? 32.440 0.285 -36.684 1.00 50.62 106 GLY A CA 1
ATOM 819 C C . GLY A 1 106 ? 33.163 0.395 -35.344 1.00 50.62 106 GLY A C 1
ATOM 820 O O . GLY A 1 106 ? 33.023 -0.475 -34.491 1.00 50.62 106 GLY A O 1
ATOM 821 N N . LYS A 1 107 ? 33.907 1.483 -35.138 1.00 48.91 107 LYS A N 1
ATOM 822 C CA . LYS A 1 107 ? 34.430 1.875 -33.823 1.00 48.91 107 LYS A CA 1
ATOM 823 C C . LYS A 1 107 ? 33.348 2.689 -33.105 1.00 48.91 107 LYS A C 1
ATOM 825 O O . LYS A 1 107 ? 32.990 3.758 -33.590 1.00 48.91 107 LYS A O 1
ATOM 830 N N . VAL A 1 108 ? 32.835 2.202 -31.974 1.00 46.44 108 VAL A N 1
ATOM 831 C CA . VAL A 1 108 ? 31.998 3.001 -31.060 1.00 46.44 108 VAL A CA 1
ATOM 832 C C . VAL A 1 108 ? 32.888 3.441 -29.903 1.00 46.44 108 VAL A C 1
ATOM 834 O O . VAL A 1 108 ? 33.251 2.635 -29.054 1.00 46.44 108 VAL A O 1
ATOM 837 N N . GLU A 1 109 ? 33.293 4.709 -29.908 1.00 46.19 109 GLU A N 1
ATOM 838 C CA . GLU A 1 109 ? 33.878 5.374 -28.740 1.00 46.19 109 GLU A CA 1
ATOM 839 C C . GLU A 1 109 ? 32.783 6.213 -28.078 1.00 46.19 109 GLU A C 1
ATOM 841 O O . GLU A 1 109 ? 32.348 7.213 -28.644 1.00 46.19 109 GLU A O 1
ATOM 846 N N . GLY A 1 110 ? 32.309 5.784 -26.904 1.00 52.41 110 GLY A N 1
ATOM 847 C CA . GLY A 1 110 ? 31.287 6.492 -26.128 1.00 52.41 110 GLY A CA 1
ATOM 848 C C . GLY A 1 110 ? 30.484 5.576 -25.200 1.00 52.41 110 GLY A C 1
ATOM 849 O O . GLY A 1 110 ? 30.624 4.356 -25.249 1.00 52.41 110 GLY A O 1
ATOM 850 N N . THR A 1 111 ? 29.662 6.181 -24.340 1.00 43.59 111 THR A N 1
ATOM 851 C CA . THR A 1 111 ? 28.806 5.518 -23.344 1.00 43.59 111 THR A CA 1
ATOM 852 C C . THR A 1 111 ? 27.857 4.509 -24.001 1.00 43.59 111 THR A C 1
ATOM 854 O O . THR A 1 111 ? 27.041 4.867 -24.843 1.00 43.59 111 THR A O 1
ATOM 857 N N . THR A 1 112 ? 27.968 3.236 -23.622 1.00 49.31 112 THR A N 1
ATOM 858 C CA . THR A 1 112 ? 27.316 2.102 -24.308 1.00 49.31 112 THR A CA 1
ATOM 859 C C . THR A 1 112 ? 25.871 1.837 -23.864 1.00 49.31 112 THR A C 1
ATOM 861 O O . THR A 1 112 ? 25.184 1.018 -24.475 1.00 49.31 112 THR A O 1
ATOM 864 N N . THR A 1 113 ? 25.408 2.543 -22.829 1.00 43.59 113 THR A N 1
ATOM 865 C CA . THR A 1 113 ? 24.066 2.4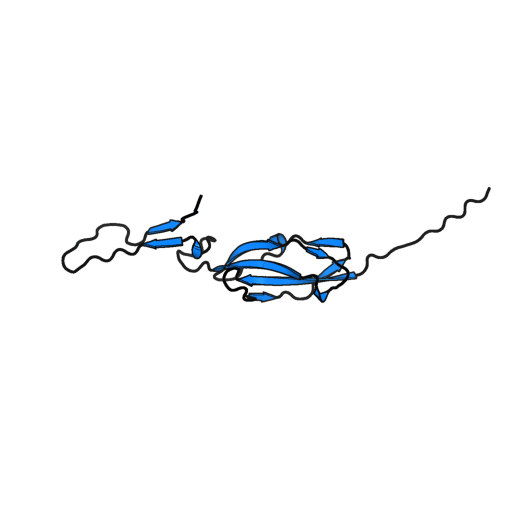17 -22.253 1.00 43.59 113 THR A CA 1
ATOM 866 C C . THR A 1 113 ? 23.598 3.791 -21.785 1.00 43.59 113 THR A C 1
ATOM 868 O O . THR A 1 113 ? 24.233 4.393 -20.922 1.00 43.59 113 THR A O 1
ATOM 871 N N . GLU A 1 114 ? 22.483 4.277 -22.327 1.00 50.06 114 GLU A N 1
ATOM 872 C CA . GLU A 1 114 ? 21.751 5.419 -21.773 1.00 50.06 114 GLU A CA 1
ATOM 873 C C . GLU A 1 114 ? 20.362 4.940 -21.347 1.00 50.06 114 GLU A C 1
ATOM 875 O O . GLU A 1 114 ? 19.624 4.351 -22.143 1.00 50.06 114 GLU A O 1
ATOM 880 N N . VAL A 1 115 ? 20.025 5.181 -20.081 1.00 50.16 115 VAL A N 1
ATOM 881 C CA . VAL A 1 115 ? 18.676 5.012 -19.539 1.00 50.16 115 VAL A CA 1
ATOM 882 C C . VAL A 1 115 ? 18.018 6.388 -19.575 1.00 50.16 115 VAL A C 1
ATOM 884 O O . VAL A 1 115 ? 18.566 7.348 -19.032 1.00 50.16 115 VAL A O 1
ATOM 887 N N . LYS A 1 116 ? 16.881 6.515 -20.265 1.00 54.47 116 LYS A N 1
ATOM 888 C CA . LYS A 1 116 ? 16.090 7.754 -20.280 1.00 54.47 116 LYS A CA 1
ATOM 889 C C . LYS A 1 116 ? 14.686 7.497 -19.759 1.00 54.47 116 LYS A C 1
ATOM 891 O O . LYS A 1 116 ? 14.019 6.570 -20.215 1.00 54.47 116 LYS A O 1
ATOM 896 N N . THR A 1 117 ? 14.236 8.373 -18.866 1.00 48.94 117 THR A N 1
ATOM 897 C CA . THR A 1 117 ? 12.859 8.413 -18.374 1.00 48.94 117 THR A CA 1
ATOM 898 C C . THR A 1 117 ? 11.984 9.201 -19.350 1.00 48.94 117 THR A C 1
ATOM 900 O O . THR A 1 117 ? 12.312 10.343 -19.677 1.00 48.94 117 THR A O 1
ATOM 903 N N . VAL A 1 118 ? 10.877 8.623 -19.817 1.00 54.59 118 VAL A N 1
ATOM 904 C CA . VAL A 1 118 ? 9.873 9.336 -20.626 1.00 54.59 118 VAL A CA 1
ATOM 905 C C . VAL A 1 118 ? 8.604 9.485 -19.790 1.00 54.59 118 VAL A C 1
ATOM 907 O O . VAL A 1 118 ? 7.975 8.490 -19.447 1.00 54.59 118 VAL A O 1
ATOM 910 N N . GLN A 1 119 ? 8.230 10.722 -19.459 1.00 42.03 119 GLN A N 1
ATOM 911 C CA . GLN A 1 119 ? 6.884 11.050 -18.979 1.00 42.03 119 GLN A CA 1
ATOM 912 C C . GLN A 1 119 ? 6.111 11.644 -20.164 1.00 42.03 119 GLN A C 1
ATOM 914 O O . GLN A 1 119 ? 6.578 12.618 -20.759 1.00 42.03 119 GLN A O 1
ATOM 919 N N . GLU A 1 120 ? 4.979 11.050 -20.553 1.00 41.38 120 GLU A N 1
ATOM 920 C CA . GLU A 1 120 ? 4.037 11.725 -21.458 1.00 41.38 120 GLU A CA 1
ATOM 921 C C . GLU A 1 120 ? 3.410 12.906 -20.694 1.00 41.38 120 GLU A C 1
ATOM 923 O O . GLU A 1 120 ? 2.890 12.718 -19.594 1.00 41.38 120 GLU A O 1
ATOM 928 N N .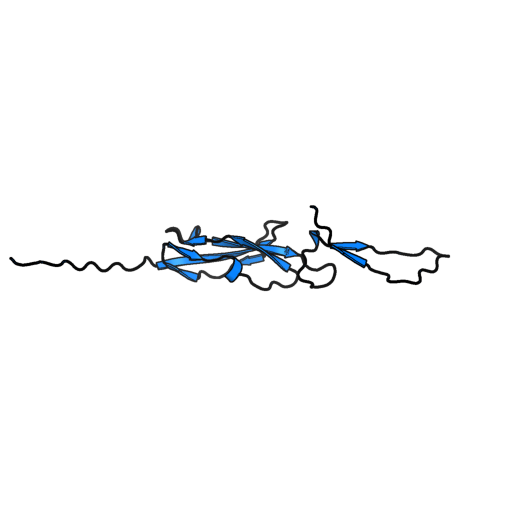 ILE A 1 121 ? 3.541 14.120 -21.247 1.00 43.53 121 ILE A N 1
ATOM 929 C CA . ILE A 1 121 ? 2.952 15.370 -20.726 1.00 43.53 121 ILE A CA 1
ATOM 930 C C . ILE A 1 121 ? 1.543 15.536 -21.288 1.00 43.53 121 ILE A C 1
ATOM 932 O O . ILE A 1 121 ? 1.399 15.358 -22.520 1.00 43.53 121 ILE A O 1
#

pLDDT: mean 76.5, std 18.05, range [41.38, 95.94]

Radius of gyration: 24.72 Å; chains: 1; bounding box: 69×31×81 Å

Sequence (121 aa):
MCRKSFTASFEANAQTYIVQHIDEDTDAVLETSEAKDTTFGTEITGTSEKKNINGYTFVRAEDLTVGTNNDENIVKVYYSKDEKGGSDDIPDKYQVTFTYAAGANGKVEGTTTEVKTVQEI